Protein AF-A0A4R5H345-F1 (afdb_monomer)

Radius of gyration: 24.5 Å; Cα contacts (8 Å, |Δi|>4): 97; chains: 1; bounding box: 46×26×77 Å

Secondary structure (DSSP, 8-state):
--HHHHHHHHHHHHHHGGG-EEHHHHHHHHT--HHHHHHHHHHTTTTEEEETTTTEEEE-SSSTTTT-HHHHHHHHHHHHHHHHHHHHHHHHTTHHHHHHHHHHHHHHHHTTS--

Solvent-accessible surface area (backbone atoms only — not comparable to full-atom values): 6529 Å² total; per-residue (Å²): 134,56,72,66,61,51,50,50,52,43,55,54,20,60,73,38,40,92,74,24,44,32,58,67,61,49,18,68,77,66,73,45,57,56,71,60,48,53,53,50,51,63,73,45,44,74,59,38,34,75,42,75,100,78,61,22,34,19,56,21,53,88,48,97,53,53,48,37,58,67,56,53,51,49,50,56,54,49,52,62,48,50,54,51,51,50,55,52,52,61,59,58,70,55,54,66,61,56,52,51,54,52,52,52,51,51,54,60,59,63,66,64,78,79,118

Foldseek 3Di:
DDLVLLLLLLVVQVVCPPVAAFLVRSCVRSVNDSVVVVVVCVVPVVQWDDDPPRGGIHGDCPDPCNSPSVVVSVVVVVVVVVVVVVVVVVVVVVPVVVVVVVVVVVVVVVVVVPD

Mean predicted aligned error: 11.48 Å

Structure (mmCIF, N/CA/C/O backbone):
data_AF-A0A4R5H345-F1
#
_entry.id   AF-A0A4R5H345-F1
#
loop_
_atom_site.group_PDB
_atom_site.id
_atom_site.type_symbol
_atom_site.label_atom_id
_atom_site.label_alt_id
_atom_site.label_comp_id
_atom_site.label_asym_id
_atom_site.label_entity_id
_atom_site.label_seq_id
_atom_site.pdbx_PDB_ins_code
_atom_site.Cartn_x
_atom_site.Cartn_y
_atom_site.Cartn_z
_atom_site.occupancy
_atom_site.B_iso_or_equiv
_atom_site.auth_seq_id
_atom_site.auth_comp_id
_atom_site.auth_asym_id
_atom_site.auth_atom_id
_atom_site.pdbx_PDB_model_num
ATOM 1 N N . MET A 1 1 ? -1.644 1.649 -9.928 1.00 83.94 1 MET A N 1
ATOM 2 C CA . MET A 1 1 ? -1.864 2.745 -8.957 1.00 83.94 1 MET A CA 1
ATOM 3 C C . MET A 1 1 ? -0.785 3.779 -9.228 1.00 83.94 1 MET A C 1
ATOM 5 O O . MET A 1 1 ? 0.328 3.349 -9.498 1.00 83.94 1 MET A O 1
ATOM 9 N N . ASN A 1 2 ? -1.075 5.081 -9.242 1.00 86.69 2 ASN A N 1
ATOM 10 C CA . ASN A 1 2 ? -0.013 6.087 -9.387 1.00 86.69 2 ASN A CA 1
ATOM 11 C C . ASN A 1 2 ? 0.593 6.450 -8.014 1.00 86.69 2 ASN A C 1
ATOM 13 O O . ASN A 1 2 ? 0.046 6.100 -6.968 1.00 86.69 2 ASN A O 1
ATOM 17 N N . THR A 1 3 ? 1.730 7.150 -8.004 1.00 86.06 3 THR A N 1
ATOM 18 C CA . THR A 1 3 ? 2.447 7.484 -6.760 1.00 86.06 3 THR A CA 1
ATOM 19 C C . THR A 1 3 ? 1.668 8.443 -5.851 1.00 86.06 3 THR A C 1
ATOM 21 O O . THR A 1 3 ? 1.810 8.371 -4.633 1.00 86.06 3 THR A O 1
ATOM 24 N N . TYR A 1 4 ? 0.825 9.320 -6.409 1.00 89.25 4 TYR A N 1
ATOM 25 C CA . TYR A 1 4 ? -0.016 10.233 -5.624 1.00 89.25 4 TYR A CA 1
ATOM 26 C C . TYR A 1 4 ? -1.122 9.477 -4.885 1.00 89.25 4 TYR A C 1
ATOM 28 O O . TYR A 1 4 ? -1.312 9.675 -3.690 1.00 89.25 4 TYR A O 1
ATOM 36 N N . GLU A 1 5 ? -1.802 8.564 -5.577 1.00 92.00 5 GLU A N 1
ATOM 37 C CA . GLU A 1 5 ? -2.805 7.667 -5.005 1.00 92.00 5 GLU A CA 1
ATOM 38 C C . GLU A 1 5 ? -2.194 6.790 -3.903 1.00 92.00 5 GLU A C 1
ATOM 40 O O . GLU A 1 5 ? -2.761 6.687 -2.817 1.00 92.00 5 GLU A O 1
ATOM 45 N N . ALA A 1 6 ? -1.009 6.216 -4.147 1.00 92.06 6 ALA A N 1
ATOM 46 C CA . ALA A 1 6 ? -0.273 5.429 -3.157 1.00 92.06 6 ALA A CA 1
ATOM 47 C C . ALA A 1 6 ? 0.081 6.252 -1.909 1.00 92.06 6 ALA A C 1
ATOM 49 O O . ALA A 1 6 ? -0.184 5.821 -0.788 1.00 92.06 6 ALA A O 1
ATOM 50 N N . LYS A 1 7 ? 0.610 7.470 -2.099 1.00 93.50 7 LYS A N 1
ATOM 51 C CA . LYS A 1 7 ? 0.916 8.397 -1.002 1.00 93.50 7 LYS A CA 1
ATOM 52 C C . LYS A 1 7 ? -0.328 8.723 -0.182 1.00 93.50 7 LYS A C 1
ATOM 54 O O . LYS A 1 7 ? -0.264 8.703 1.043 1.00 93.50 7 LYS A O 1
ATOM 59 N N . SER A 1 8 ? -1.455 8.989 -0.840 1.00 93.75 8 SER A N 1
ATOM 60 C CA . SER A 1 8 ? -2.722 9.232 -0.153 1.00 93.75 8 SER A CA 1
ATOM 61 C C . SER A 1 8 ? -3.136 8.026 0.685 1.00 93.75 8 SER A C 1
ATOM 63 O O . SER A 1 8 ? -3.459 8.197 1.852 1.00 93.75 8 SER A O 1
ATOM 65 N N . ILE A 1 9 ? -3.068 6.803 0.150 1.00 94.62 9 ILE A N 1
ATOM 66 C CA . ILE A 1 9 ? -3.391 5.587 0.916 1.00 94.62 9 ILE A CA 1
ATOM 67 C C . ILE A 1 9 ? -2.505 5.473 2.161 1.00 94.62 9 ILE A C 1
ATOM 69 O O . ILE A 1 9 ? -3.037 5.292 3.256 1.00 94.62 9 ILE A O 1
ATOM 73 N N . PHE A 1 10 ? -1.186 5.625 2.015 1.00 94.25 10 PHE A N 1
ATOM 74 C CA . PHE A 1 10 ? -0.264 5.524 3.145 1.00 94.25 10 PHE A CA 1
ATOM 75 C C . PHE A 1 10 ? -0.550 6.569 4.223 1.00 94.25 10 PHE A C 1
ATOM 77 O O . PHE A 1 10 ? -0.721 6.197 5.377 1.00 94.25 10 PHE A O 1
ATOM 84 N N . LEU A 1 11 ? -0.732 7.840 3.852 1.00 93.69 11 LEU A N 1
ATOM 85 C CA . LEU A 1 11 ?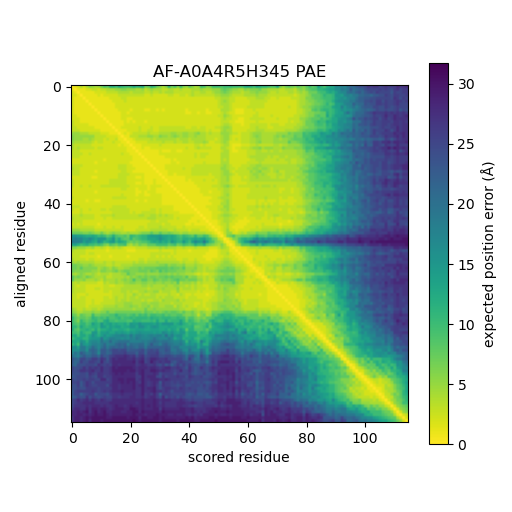 -1.064 8.905 4.806 1.00 93.69 11 LEU A CA 1
ATOM 86 C C . LEU A 1 11 ? -2.387 8.651 5.538 1.00 93.69 11 LEU A C 1
ATOM 88 O O . LEU A 1 11 ? -2.525 8.974 6.717 1.00 93.69 11 LEU A O 1
ATOM 92 N N . MET A 1 12 ? -3.384 8.086 4.854 1.00 94.06 12 MET A N 1
ATOM 93 C CA . MET A 1 12 ? -4.669 7.776 5.482 1.00 94.06 12 MET A CA 1
ATOM 94 C C . MET A 1 12 ? -4.564 6.607 6.461 1.00 94.06 12 MET A C 1
ATOM 96 O O . MET A 1 12 ? -5.238 6.627 7.489 1.00 94.06 12 MET A O 1
ATOM 100 N N . LEU A 1 13 ? -3.727 5.616 6.159 1.00 93.50 13 LEU A N 1
ATOM 101 C CA . LEU A 1 13 ? -3.462 4.484 7.044 1.00 93.50 13 LEU A CA 1
ATOM 102 C C . LEU A 1 13 ? -2.563 4.864 8.223 1.00 93.50 13 LEU A C 1
ATOM 104 O O . LEU A 1 13 ? -2.821 4.432 9.340 1.00 93.50 13 LEU A O 1
ATOM 108 N N . GLU A 1 14 ? -1.576 5.726 7.998 1.00 92.69 14 GLU A N 1
ATOM 109 C CA . GLU A 1 14 ? -0.727 6.307 9.038 1.00 92.69 14 GLU A CA 1
ATOM 110 C C . GLU A 1 14 ? -1.568 7.090 10.054 1.00 92.69 14 GLU A C 1
ATOM 112 O O . GLU A 1 14 ? -1.476 6.851 11.255 1.00 92.69 14 GLU A O 1
ATOM 117 N N . ARG A 1 15 ? -2.487 7.942 9.574 1.00 92.00 15 ARG A N 1
ATOM 118 C CA . ARG A 1 15 ? -3.441 8.673 10.429 1.00 92.00 15 ARG A CA 1
ATOM 119 C C . ARG A 1 15 ? -4.421 7.764 11.168 1.00 92.00 15 ARG A C 1
ATOM 121 O O . ARG A 1 15 ? -4.864 8.121 12.253 1.00 92.00 15 ARG A O 1
ATOM 128 N N . ALA A 1 16 ? -4.799 6.634 10.574 1.00 90.44 16 ALA A N 1
ATOM 129 C CA . ALA A 1 16 ? -5.682 5.662 11.216 1.00 90.44 16 ALA A CA 1
ATOM 130 C C . ALA A 1 16 ? -4.967 4.851 12.313 1.00 90.44 16 ALA A C 1
ATOM 132 O O . ALA A 1 16 ? -5.616 4.318 13.212 1.00 90.44 16 ALA A O 1
ATOM 133 N N . GLY A 1 17 ? -3.634 4.769 12.261 1.00 87.88 17 GLY A N 1
ATOM 134 C CA . GLY A 1 17 ? -2.820 4.117 13.277 1.00 87.88 17 GLY A CA 1
ATOM 135 C C . GLY A 1 17 ? -3.171 2.638 13.465 1.00 87.88 17 GLY A C 1
ATOM 136 O O . GLY A 1 17 ? -3.366 1.892 12.503 1.00 87.88 17 GLY A O 1
ATOM 137 N N . LYS A 1 18 ? -3.237 2.198 14.728 1.00 87.06 18 LYS A N 1
ATOM 138 C CA . LYS A 1 18 ? -3.434 0.783 15.092 1.00 87.06 18 LYS A CA 1
ATOM 139 C C . LYS A 1 18 ? -4.806 0.231 14.702 1.00 87.06 18 LYS A C 1
ATOM 141 O O . LYS A 1 18 ? -4.881 -0.959 14.404 1.00 87.06 18 LYS A O 1
ATOM 146 N N . GLU A 1 19 ? -5.827 1.088 14.677 1.00 88.69 19 GLU A N 1
ATOM 147 C CA . GLU A 1 19 ? -7.209 0.745 14.311 1.00 88.69 19 GLU A CA 1
ATOM 148 C C . GLU A 1 19 ? -7.350 0.393 12.828 1.00 88.69 19 GLU A C 1
ATOM 150 O O . GLU A 1 19 ? -8.240 -0.365 12.439 1.00 88.69 19 GLU A O 1
ATOM 155 N N . GLY A 1 20 ? -6.469 0.942 11.988 1.00 91.44 20 GLY A N 1
ATOM 156 C CA . GLY A 1 20 ? -6.538 0.779 10.545 1.00 91.44 20 GLY A CA 1
ATOM 157 C C . GLY A 1 20 ? -7.779 1.420 9.915 1.00 91.44 20 GLY A C 1
ATOM 158 O O . GLY A 1 20 ? -8.548 2.154 10.536 1.00 91.44 20 GLY A O 1
ATOM 159 N N . SER A 1 21 ? -7.969 1.166 8.625 1.00 93.25 21 SER A N 1
ATOM 160 C CA . SER A 1 21 ? -9.079 1.702 7.844 1.00 93.25 21 SER A CA 1
ATOM 161 C C . SER A 1 21 ? -9.651 0.639 6.918 1.00 93.25 21 SER A C 1
ATOM 163 O O . SER A 1 21 ? -8.917 -0.113 6.273 1.00 93.25 21 SER A O 1
ATOM 165 N N . GLY A 1 22 ? -10.979 0.581 6.842 1.00 93.81 22 GLY A N 1
ATOM 166 C CA . GLY A 1 22 ? -11.680 -0.311 5.926 1.00 93.81 22 GLY A CA 1
ATOM 167 C C . GLY A 1 22 ? -11.616 0.167 4.477 1.00 93.81 22 GLY A C 1
ATOM 168 O O . GLY A 1 22 ? -11.451 1.357 4.195 1.00 93.81 22 GLY A O 1
ATOM 169 N N . ILE A 1 23 ? -11.804 -0.760 3.536 1.00 93.44 23 ILE A N 1
ATOM 170 C CA . ILE A 1 23 ? -11.712 -0.467 2.095 1.00 93.44 23 ILE A CA 1
ATOM 171 C C . ILE A 1 23 ? -12.719 0.596 1.650 1.00 93.44 23 ILE A C 1
ATOM 173 O O . ILE A 1 23 ? -12.374 1.454 0.840 1.00 93.44 23 ILE A O 1
ATOM 177 N N . LEU A 1 24 ? -13.949 0.569 2.171 1.00 92.94 24 LEU A N 1
ATOM 178 C CA . LEU A 1 24 ? -14.969 1.562 1.818 1.00 92.94 24 LEU A CA 1
ATOM 179 C C . LEU A 1 24 ? -14.583 2.962 2.314 1.00 92.94 24 LEU A C 1
ATOM 181 O O . LEU A 1 24 ? -14.638 3.920 1.546 1.00 92.94 24 LEU A O 1
ATOM 185 N N . SER A 1 25 ? -14.096 3.067 3.551 1.00 92.88 25 SER A N 1
ATOM 186 C CA . SER A 1 25 ? -13.619 4.327 4.128 1.00 92.88 25 SER A CA 1
ATOM 187 C C . SER A 1 25 ? -12.401 4.870 3.381 1.00 92.88 25 SER A C 1
ATOM 189 O O . SER A 1 25 ? -12.335 6.061 3.082 1.00 92.88 25 SER A O 1
ATOM 191 N N . LEU A 1 26 ? -11.442 4.006 3.028 1.00 93.44 26 LEU A N 1
ATOM 192 C CA . LEU A 1 26 ? -10.309 4.384 2.180 1.00 93.44 26 LEU A CA 1
ATOM 193 C C . LEU A 1 26 ? -10.780 4.859 0.808 1.00 93.44 26 LEU A C 1
ATOM 195 O O . LEU A 1 26 ? -10.302 5.882 0.325 1.00 93.44 26 LEU A O 1
ATOM 199 N N . SER A 1 27 ? -11.734 4.157 0.200 1.00 94.62 27 SER A N 1
ATOM 200 C CA . SER A 1 27 ? -12.280 4.494 -1.114 1.00 94.62 27 SER A CA 1
ATOM 201 C C . SER A 1 27 ? -12.910 5.881 -1.132 1.00 94.62 27 SER A C 1
ATOM 203 O O . SER A 1 27 ? -12.583 6.682 -2.003 1.00 94.62 27 SER A O 1
ATOM 205 N N . GLN A 1 28 ? -13.739 6.194 -0.136 1.00 93.75 28 GLN A N 1
ATOM 206 C CA . GLN A 1 28 ? -14.375 7.504 -0.012 1.00 93.75 28 GLN A CA 1
ATOM 207 C C . GLN A 1 28 ? -13.348 8.624 0.160 1.00 93.75 28 GLN A C 1
ATOM 209 O O . GLN A 1 28 ? -13.432 9.639 -0.522 1.00 93.75 28 GLN A O 1
ATOM 214 N N . LYS A 1 29 ? -12.355 8.434 1.037 1.00 92.62 29 LYS A N 1
ATOM 215 C CA . LYS A 1 29 ? -11.387 9.492 1.363 1.00 92.62 29 LYS A CA 1
ATOM 216 C C . LYS A 1 29 ? -10.302 9.689 0.301 1.00 92.62 29 LYS A C 1
ATOM 218 O O . LYS A 1 29 ? -9.735 10.770 0.207 1.00 92.62 29 LY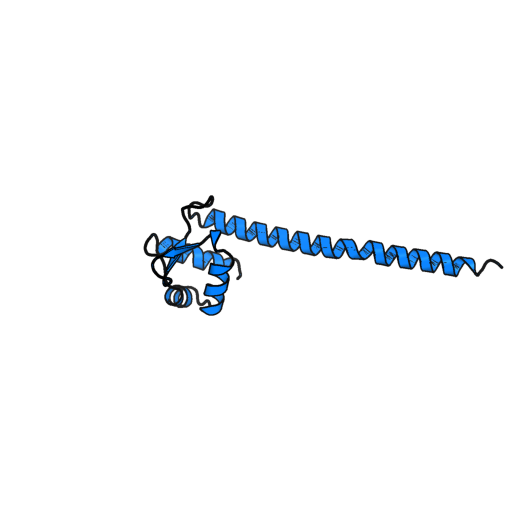S A O 1
ATOM 223 N N . THR A 1 30 ? -9.982 8.651 -0.470 1.00 92.88 30 THR A N 1
ATOM 224 C CA . THR A 1 30 ? -8.962 8.713 -1.534 1.00 92.88 30 THR A CA 1
ATOM 225 C C . THR A 1 30 ? -9.559 8.876 -2.932 1.00 92.88 30 THR A C 1
ATOM 227 O O . THR A 1 30 ? -8.812 9.082 -3.883 1.00 92.88 30 THR A O 1
ATOM 230 N N . HIS A 1 31 ? -10.885 8.772 -3.071 1.00 94.00 31 HIS A N 1
ATOM 231 C CA . HIS A 1 31 ? -11.607 8.702 -4.347 1.00 94.00 31 HIS A CA 1
ATOM 232 C C . HIS A 1 31 ? -11.153 7.550 -5.268 1.00 94.00 31 HIS A C 1
ATOM 234 O O . HIS A 1 31 ? -11.357 7.579 -6.482 1.00 94.00 31 HIS A O 1
ATOM 240 N N . ILE A 1 32 ? -10.562 6.494 -4.700 1.00 93.94 32 ILE A N 1
ATOM 241 C CA . ILE A 1 32 ? -10.108 5.311 -5.439 1.00 93.94 32 ILE A CA 1
ATOM 242 C C . ILE A 1 32 ? -11.180 4.225 -5.355 1.00 93.94 32 ILE A C 1
ATOM 244 O O . ILE A 1 32 ? -11.687 3.921 -4.278 1.00 93.94 32 ILE A O 1
ATOM 248 N N . LYS A 1 33 ? -11.511 3.583 -6.481 1.00 95.12 33 LYS A N 1
ATOM 249 C CA . LYS A 1 33 ? -12.515 2.503 -6.522 1.00 95.12 33 LYS A CA 1
ATOM 250 C C . LYS A 1 33 ? -12.143 1.333 -5.583 1.00 95.12 33 LYS A C 1
ATOM 252 O O . LYS A 1 33 ? -10.986 0.902 -5.608 1.00 95.12 33 LYS A O 1
ATOM 257 N N . PRO A 1 34 ? -13.104 0.728 -4.852 1.00 94.31 34 PRO A N 1
ATOM 258 C CA . PRO A 1 34 ? -12.830 -0.367 -3.913 1.00 94.31 34 PRO A CA 1
ATOM 259 C C . PRO A 1 34 ? -12.118 -1.574 -4.537 1.00 94.31 34 PRO A C 1
ATOM 261 O O . PRO A 1 34 ? -11.225 -2.152 -3.926 1.00 94.31 34 PRO A O 1
ATOM 264 N N . SER A 1 35 ? -12.469 -1.947 -5.771 1.00 93.94 35 SER A N 1
ATOM 265 C CA . SER A 1 35 ? -11.818 -3.049 -6.496 1.00 93.94 35 SER A CA 1
ATOM 266 C C . SER A 1 35 ? -10.335 -2.781 -6.767 1.00 93.94 35 SER A C 1
ATOM 268 O O . SER A 1 35 ? -9.505 -3.680 -6.644 1.00 93.94 35 SER A O 1
ATOM 270 N N . ARG A 1 36 ? -9.990 -1.530 -7.087 1.00 94.38 36 ARG A N 1
ATOM 271 C CA . ARG A 1 36 ? -8.610 -1.099 -7.329 1.00 94.38 36 ARG A CA 1
ATOM 272 C C . ARG A 1 36 ? -7.807 -1.037 -6.031 1.00 94.38 36 ARG A C 1
ATOM 274 O O . ARG A 1 36 ? -6.640 -1.414 -6.044 1.00 94.38 36 ARG A O 1
ATOM 281 N N . LEU A 1 37 ? -8.435 -0.623 -4.927 1.00 94.00 37 LEU A N 1
ATOM 282 C CA . LEU A 1 37 ? -7.840 -0.682 -3.588 1.00 94.00 37 LEU A CA 1
ATOM 283 C C . LEU A 1 37 ? -7.551 -2.120 -3.162 1.00 94.00 37 LEU A C 1
ATOM 285 O O . LEU A 1 37 ? -6.420 -2.397 -2.788 1.00 94.00 37 LEU A O 1
ATOM 289 N N . ARG A 1 38 ? -8.522 -3.037 -3.292 1.00 92.81 38 ARG A N 1
ATOM 290 C CA . ARG A 1 38 ? -8.325 -4.468 -2.987 1.00 92.81 38 ARG A CA 1
ATOM 291 C C . ARG A 1 38 ? -7.113 -5.030 -3.713 1.00 92.81 38 ARG A C 1
ATOM 293 O O . ARG A 1 38 ? -6.221 -5.563 -3.071 1.00 92.81 38 ARG A O 1
ATOM 300 N N . ARG A 1 39 ? -7.061 -4.832 -5.036 1.00 92.94 39 ARG A N 1
ATOM 301 C CA . ARG A 1 39 ? -5.940 -5.291 -5.861 1.00 92.94 39 ARG A CA 1
ATOM 302 C C . ARG A 1 39 ? -4.612 -4.702 -5.387 1.00 92.94 39 ARG A C 1
ATOM 304 O O . ARG A 1 39 ? -3.637 -5.422 -5.276 1.00 92.94 39 ARG A O 1
ATOM 311 N N . TYR A 1 40 ? -4.567 -3.403 -5.108 1.00 92.88 40 TYR A N 1
ATOM 312 C CA . TYR A 1 40 ? -3.334 -2.749 -4.676 1.00 92.88 40 TYR A CA 1
ATOM 313 C C . TYR A 1 40 ? -2.847 -3.243 -3.311 1.00 92.88 40 TYR A C 1
ATOM 315 O O . TYR A 1 40 ? -1.675 -3.572 -3.171 1.00 92.88 40 TYR A O 1
ATOM 323 N N . LEU A 1 41 ? -3.748 -3.348 -2.332 1.00 92.38 41 LEU A N 1
ATOM 324 C CA . LEU A 1 41 ? -3.423 -3.840 -0.993 1.00 92.38 41 LEU A CA 1
ATOM 325 C C . LEU A 1 41 ? -2.955 -5.304 -1.026 1.00 92.38 41 LEU A C 1
ATOM 327 O O . LEU A 1 41 ? -2.042 -5.654 -0.287 1.00 92.38 41 LEU A O 1
ATOM 331 N N . SER A 1 42 ? -3.531 -6.138 -1.903 1.00 90.62 42 SER A N 1
ATOM 332 C CA . SER A 1 42 ? -3.083 -7.524 -2.085 1.00 90.62 42 SER A CA 1
ATOM 333 C C . SER A 1 42 ? -1.755 -7.635 -2.834 1.00 90.62 42 SER A C 1
ATOM 335 O O . SER A 1 42 ? -0.952 -8.496 -2.504 1.00 90.62 42 SER A O 1
ATOM 337 N N . THR A 1 43 ? -1.516 -6.792 -3.846 1.00 91.00 43 THR A N 1
ATOM 338 C CA . THR A 1 43 ? -0.263 -6.810 -4.624 1.00 91.00 43 THR A CA 1
ATOM 339 C C . THR A 1 43 ? 0.932 -6.407 -3.768 1.00 91.00 43 THR A C 1
ATOM 341 O O . THR A 1 43 ? 1.988 -7.010 -3.883 1.00 91.00 43 THR A O 1
ATOM 344 N N . TYR A 1 44 ? 0.754 -5.420 -2.891 1.00 90.44 44 TYR A N 1
ATOM 3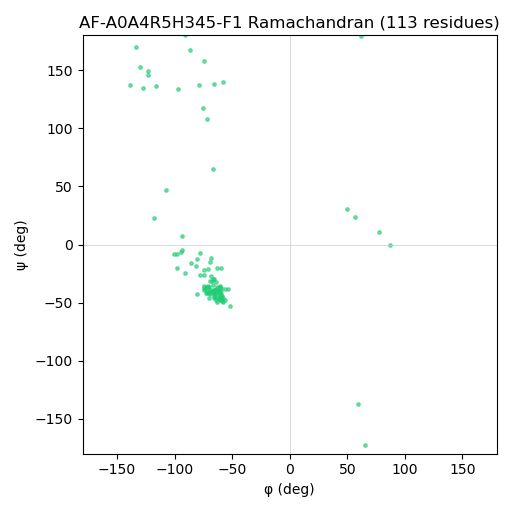45 C CA . TYR A 1 44 ? 1.808 -4.912 -2.016 1.00 90.44 44 TYR A CA 1
ATOM 346 C C . TYR A 1 44 ? 1.579 -5.353 -0.567 1.00 90.44 44 TYR A C 1
ATOM 348 O O . TYR A 1 44 ? 1.639 -4.544 0.361 1.00 90.44 44 TYR A O 1
ATOM 356 N N . SER A 1 45 ? 1.279 -6.640 -0.367 1.00 89.75 45 SER A N 1
ATOM 357 C CA . SER A 1 45 ? 0.933 -7.210 0.944 1.00 89.75 45 SER A CA 1
ATOM 358 C C . SER A 1 45 ? 2.036 -7.052 1.989 1.00 89.75 45 SER A C 1
ATOM 360 O O . SER A 1 45 ? 1.769 -7.115 3.181 1.00 89.75 45 SER A O 1
ATOM 362 N N . GLU A 1 46 ? 3.280 -6.823 1.574 1.00 90.94 46 GLU A N 1
ATOM 363 C CA . GLU A 1 46 ? 4.368 -6.520 2.498 1.00 90.94 46 GLU A CA 1
ATOM 364 C C . GLU A 1 46 ? 4.205 -5.154 3.182 1.00 90.94 46 GLU A C 1
ATOM 366 O O . GLU A 1 46 ? 4.586 -5.026 4.342 1.00 90.94 46 GLU A O 1
ATOM 371 N N . PHE A 1 47 ? 3.600 -4.154 2.528 1.00 92.25 47 PHE A N 1
ATOM 372 C CA . PHE A 1 47 ? 3.420 -2.801 3.079 1.00 92.25 47 PHE A CA 1
ATOM 373 C C . PHE A 1 47 ? 2.221 -2.694 4.021 1.00 92.25 47 PHE A C 1
ATOM 375 O O .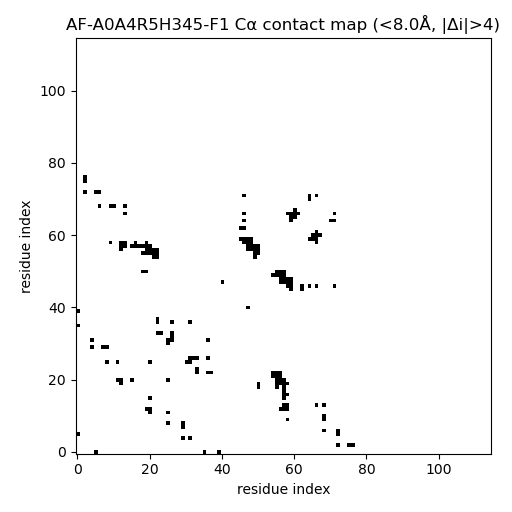 PHE A 1 47 ? 2.135 -1.755 4.817 1.00 92.25 47 PHE A O 1
ATOM 382 N N . PHE A 1 48 ? 1.289 -3.642 3.944 1.00 93.12 48 PHE A N 1
ATOM 383 C CA . PHE A 1 48 ? 0.009 -3.576 4.633 1.00 93.12 48 PHE A CA 1
ATOM 384 C C . PHE A 1 48 ? -0.196 -4.780 5.541 1.00 93.12 48 PHE A C 1
ATOM 386 O O . PHE A 1 48 ? 0.264 -5.883 5.277 1.00 93.12 48 PHE A O 1
ATOM 393 N N . THR A 1 49 ? -0.929 -4.580 6.624 1.00 91.75 49 THR A N 1
ATOM 394 C CA . THR A 1 49 ? -1.375 -5.667 7.491 1.00 91.75 49 THR A CA 1
ATOM 395 C C . THR A 1 49 ? -2.870 -5.547 7.672 1.00 91.75 49 THR A C 1
ATOM 397 O O . THR A 1 49 ? -3.389 -4.455 7.910 1.00 91.75 49 THR A O 1
ATOM 400 N N . GLN A 1 50 ? -3.563 -6.668 7.545 1.00 91.31 50 GLN A N 1
ATOM 401 C CA . GLN A 1 50 ? -4.990 -6.731 7.801 1.00 91.31 50 GLN A CA 1
ATOM 402 C C . GLN A 1 50 ? -5.230 -6.790 9.312 1.00 91.31 50 GLN A C 1
ATOM 404 O O . GLN A 1 50 ? -4.491 -7.452 10.042 1.00 91.31 50 GLN A O 1
ATOM 409 N N . VAL A 1 51 ? -6.215 -6.033 9.781 1.00 86.12 51 VAL A N 1
ATOM 410 C CA . VAL A 1 51 ? -6.625 -5.969 11.186 1.00 86.12 51 VAL A CA 1
ATOM 411 C C . VAL A 1 51 ? -8.051 -6.486 11.269 1.00 86.12 51 VAL A C 1
ATOM 413 O O . VAL A 1 51 ? -8.891 -6.117 10.441 1.00 86.12 51 VAL A O 1
ATOM 416 N N . ASP A 1 52 ? -8.302 -7.319 12.277 1.00 75.06 52 ASP A N 1
ATOM 417 C CA . ASP A 1 52 ? -9.537 -8.083 12.464 1.00 75.06 52 ASP A CA 1
ATOM 418 C C . ASP A 1 52 ? -9.811 -9.071 11.315 1.00 75.06 52 ASP A C 1
ATOM 420 O O . ASP A 1 52 ? -9.024 -9.198 10.377 1.00 75.06 52 ASP A O 1
ATOM 424 N N . SER A 1 53 ? -10.918 -9.811 11.413 1.00 66.31 53 SER A N 1
ATOM 425 C CA . SER A 1 53 ? -11.376 -10.838 10.465 1.00 66.31 53 SER A CA 1
ATOM 426 C C . SER A 1 53 ? -11.780 -10.259 9.097 1.00 66.31 53 SER A C 1
ATOM 428 O O . SER A 1 53 ? -12.941 -10.304 8.704 1.00 66.31 53 SER A O 1
ATOM 430 N N . ASP A 1 54 ? -10.799 -9.704 8.393 1.00 64.81 54 ASP A N 1
ATOM 431 C CA . ASP A 1 54 ? -10.774 -9.233 7.008 1.00 64.81 54 ASP A CA 1
ATOM 432 C C . ASP A 1 54 ? -11.213 -7.799 6.676 1.00 64.81 54 ASP A C 1
ATOM 434 O O . ASP A 1 54 ? -11.133 -7.386 5.514 1.00 64.81 54 ASP A O 1
ATOM 438 N N . LEU A 1 55 ? -11.623 -6.979 7.641 1.00 81.69 55 LEU A N 1
ATOM 439 C CA . LEU A 1 55 ? -12.354 -5.752 7.291 1.00 81.69 55 LEU A CA 1
ATOM 440 C C . LEU A 1 55 ? -11.517 -4.471 7.244 1.00 81.69 55 LEU A C 1
ATOM 442 O O . LEU A 1 55 ? -11.939 -3.504 6.597 1.00 81.69 55 LEU A O 1
ATOM 446 N N . LYS A 1 56 ? -10.346 -4.435 7.888 1.00 91.88 56 LYS A N 1
ATOM 447 C CA . LYS A 1 56 ? -9.517 -3.227 7.986 1.00 91.88 56 LYS A CA 1
ATOM 448 C C . LYS A 1 56 ? -8.071 -3.500 7.597 1.00 91.88 56 LYS A C 1
ATOM 450 O O . LYS A 1 56 ? -7.567 -4.604 7.753 1.00 91.88 56 LYS A O 1
ATOM 455 N N . TYR A 1 57 ? -7.398 -2.461 7.122 1.00 93.62 57 TYR A N 1
ATOM 456 C CA . TYR A 1 57 ? -5.978 -2.488 6.783 1.00 93.62 57 TYR A CA 1
ATOM 457 C C . TYR A 1 57 ? -5.238 -1.412 7.565 1.00 93.62 57 TYR A C 1
ATOM 459 O O . TYR A 1 57 ? -5.778 -0.332 7.789 1.00 93.62 57 TYR A O 1
ATOM 467 N N . ARG A 1 58 ? -3.992 -1.682 7.938 1.00 93.44 58 ARG A N 1
ATOM 468 C CA . ARG A 1 58 ? -3.042 -0.712 8.498 1.00 93.44 58 ARG A CA 1
ATOM 469 C C . ARG A 1 58 ? -1.687 -0.844 7.811 1.00 93.44 58 ARG A C 1
ATOM 471 O O . ARG A 1 58 ? -1.461 -1.805 7.076 1.00 93.44 58 ARG A O 1
ATOM 478 N N . LEU A 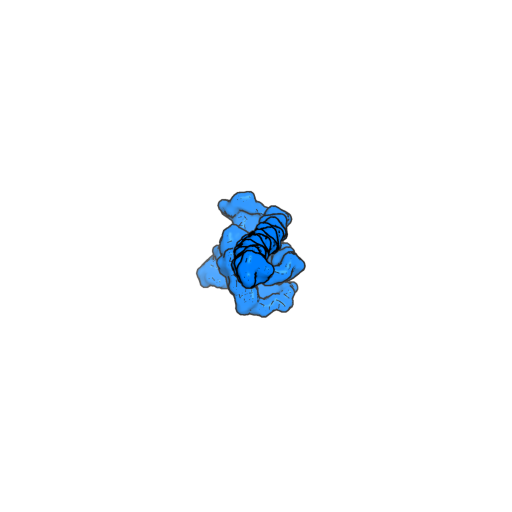1 59 ? -0.789 0.106 8.061 1.00 93.94 59 LEU A N 1
ATOM 479 C CA . LEU A 1 59 ? 0.606 -0.038 7.643 1.00 93.94 59 LEU A CA 1
ATOM 480 C C . LEU A 1 59 ? 1.260 -1.187 8.407 1.00 93.94 59 LEU A C 1
ATOM 482 O O . LEU A 1 59 ? 1.054 -1.345 9.613 1.00 93.94 59 LEU A O 1
ATOM 486 N N . ASN A 1 60 ? 2.042 -1.990 7.696 1.00 92.19 60 ASN A N 1
ATOM 487 C CA . ASN A 1 60 ? 2.804 -3.062 8.307 1.00 92.19 60 ASN A CA 1
ATOM 488 C C . ASN A 1 60 ? 4.009 -2.477 9.051 1.00 92.19 60 ASN A C 1
ATOM 490 O O . ASN A 1 60 ? 4.888 -1.872 8.441 1.00 92.19 60 ASN A O 1
ATOM 494 N N . THR A 1 61 ? 4.037 -2.666 10.368 1.00 89.50 61 THR A N 1
ATOM 495 C CA . THR A 1 61 ? 5.118 -2.210 11.256 1.00 89.50 61 THR A CA 1
ATOM 496 C C . THR A 1 61 ? 6.129 -3.308 11.590 1.00 89.50 61 THR A C 1
ATOM 498 O O . THR A 1 61 ? 7.147 -3.031 12.218 1.00 89.50 61 THR A O 1
ATOM 501 N N . SER A 1 62 ? 5.845 -4.556 11.210 1.00 87.62 62 SER A N 1
ATOM 502 C CA . SER A 1 62 ? 6.658 -5.739 11.523 1.00 87.62 62 SER A CA 1
ATOM 503 C C . SER A 1 62 ? 7.665 -6.090 10.425 1.00 87.62 62 SER A C 1
ATOM 505 O O . SER A 1 62 ? 8.446 -7.022 10.584 1.00 87.62 62 SER A O 1
ATOM 507 N N . ASN A 1 63 ? 7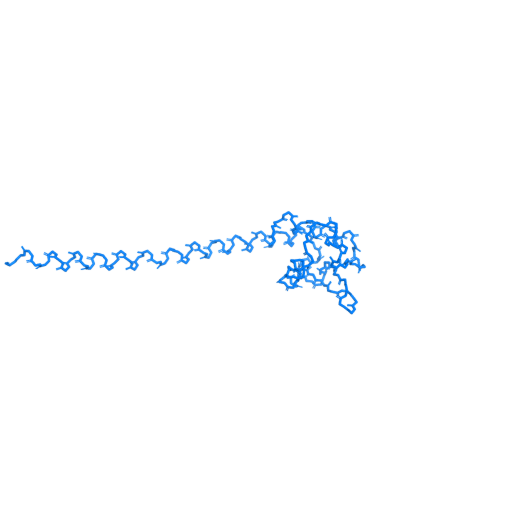.636 -5.372 9.305 1.00 86.50 63 ASN A N 1
ATOM 508 C CA . ASN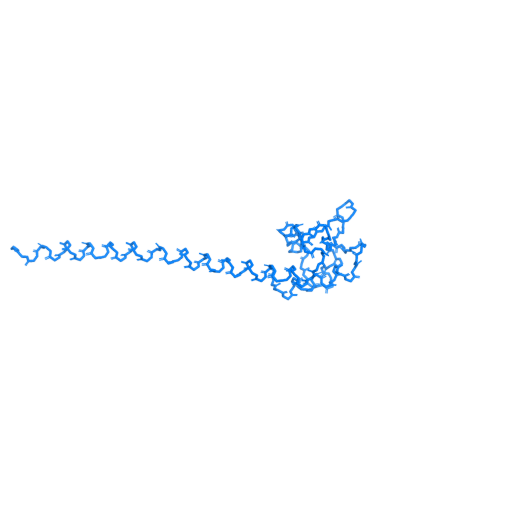 A 1 63 ? 8.579 -5.522 8.203 1.00 86.50 63 ASN A CA 1
ATOM 509 C C . ASN A 1 63 ? 9.787 -4.579 8.368 1.00 86.50 63 ASN A C 1
ATOM 511 O O . ASN A 1 63 ? 9.850 -3.771 9.292 1.00 86.50 63 ASN A O 1
ATOM 515 N N . HIS A 1 64 ? 10.713 -4.639 7.412 1.00 86.50 64 HIS A N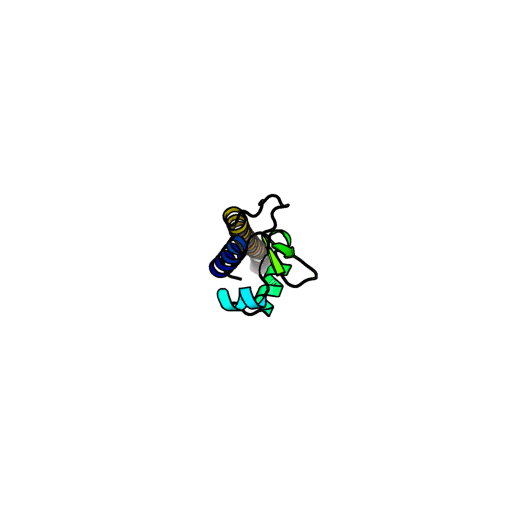 1
ATOM 516 C CA . HIS A 1 64 ? 11.900 -3.783 7.365 1.00 86.50 64 HIS A CA 1
ATOM 517 C C . HIS A 1 64 ? 11.598 -2.296 7.093 1.00 86.50 64 HIS A C 1
ATOM 519 O O . HIS A 1 64 ? 12.476 -1.457 7.264 1.00 86.50 64 HIS A O 1
ATOM 525 N N . PHE A 1 65 ? 10.367 -1.956 6.695 1.00 87.25 65 PHE A N 1
ATOM 526 C CA . PHE A 1 65 ? 9.916 -0.571 6.555 1.00 87.25 65 PHE A CA 1
ATOM 527 C C . PHE A 1 65 ? 9.396 0.013 7.873 1.00 87.25 65 PHE A C 1
ATOM 529 O O . PHE A 1 65 ? 9.216 1.223 7.961 1.00 87.25 65 PHE A O 1
ATOM 536 N N . HIS A 1 66 ? 9.099 -0.815 8.883 1.00 86.62 66 HIS A N 1
ATOM 537 C CA . HIS A 1 66 ? 8.594 -0.399 10.197 1.00 86.62 66 HIS A CA 1
ATOM 538 C C . HIS A 1 66 ? 7.397 0.576 10.156 1.00 86.62 66 HIS A C 1
ATOM 540 O O . HIS A 1 66 ? 7.213 1.393 11.055 1.00 86.62 66 HIS A O 1
ATOM 546 N N . GLY A 1 67 ? 6.553 0.492 9.123 1.00 83.94 67 GLY A N 1
ATOM 547 C CA . GLY A 1 67 ? 5.416 1.399 8.931 1.00 83.94 67 GLY A CA 1
ATOM 548 C C . GLY A 1 67 ? 5.775 2.791 8.393 1.00 83.94 67 GLY A C 1
ATOM 549 O O . GLY A 1 67 ? 4.914 3.665 8.373 1.00 83.94 67 GLY A O 1
ATOM 550 N N . SER A 1 68 ? 7.012 3.013 7.943 1.00 90.12 68 SER A N 1
ATOM 551 C CA . SER A 1 68 ? 7.471 4.281 7.369 1.00 90.12 68 SER A CA 1
ATOM 552 C C . SER A 1 68 ? 6.867 4.525 5.984 1.00 90.12 68 SER A C 1
ATOM 554 O O . SER A 1 68 ? 7.264 3.915 4.987 1.00 90.12 68 SER A O 1
ATOM 556 N N . THR A 1 69 ? 5.934 5.481 5.900 1.00 90.25 69 THR A N 1
ATOM 557 C CA . THR A 1 69 ? 5.340 5.941 4.632 1.00 90.25 69 THR A CA 1
ATOM 558 C C . THR A 1 69 ? 6.413 6.363 3.620 1.00 90.25 69 THR A C 1
ATOM 560 O O . THR A 1 69 ? 6.278 6.112 2.420 1.00 90.25 69 THR A O 1
ATOM 563 N N . GLN A 1 70 ? 7.488 7.008 4.082 1.00 89.25 70 GLN A N 1
ATOM 564 C CA . GLN A 1 70 ? 8.543 7.523 3.211 1.00 89.25 70 GLN A CA 1
ATOM 565 C C . GLN A 1 70 ? 9.383 6.397 2.595 1.00 89.25 70 GLN A C 1
ATOM 567 O O . GLN A 1 70 ? 9.686 6.449 1.398 1.00 89.25 70 GLN A O 1
ATOM 572 N N . ASP A 1 71 ? 9.714 5.368 3.374 1.00 89.25 71 ASP A N 1
ATOM 573 C CA . ASP A 1 71 ? 10.516 4.243 2.890 1.00 89.25 71 ASP A CA 1
ATOM 574 C C . ASP A 1 71 ? 9.703 3.368 1.932 1.00 89.25 71 ASP A C 1
ATOM 576 O O . ASP A 1 71 ? 10.179 3.040 0.844 1.00 89.25 71 ASP A O 1
ATOM 580 N N . MET A 1 72 ? 8.427 3.116 2.247 1.00 90.75 72 MET A N 1
ATOM 581 C CA . MET A 1 72 ? 7.502 2.406 1.352 1.00 90.75 72 MET A CA 1
ATOM 582 C C . MET A 1 72 ? 7.292 3.153 0.023 1.00 90.75 72 MET A C 1
ATOM 584 O O . MET A 1 72 ? 7.281 2.549 -1.050 1.00 90.75 72 MET A O 1
ATOM 588 N N . LEU A 1 73 ? 7.175 4.488 0.049 1.00 90.88 73 LEU A N 1
ATOM 589 C CA . LEU A 1 73 ? 7.093 5.293 -1.178 1.00 90.88 73 LEU A CA 1
ATOM 590 C C . LEU A 1 73 ? 8.384 5.259 -1.994 1.00 90.88 73 LEU A C 1
ATOM 592 O O . LEU A 1 73 ? 8.336 5.334 -3.225 1.00 90.88 73 LEU A O 1
ATOM 596 N N . THR A 1 74 ? 9.530 5.190 -1.324 1.00 89.50 74 THR A N 1
ATOM 597 C CA . THR A 1 74 ? 10.834 5.106 -1.982 1.00 89.50 74 THR A CA 1
ATOM 598 C C . THR A 1 74 ? 11.004 3.746 -2.655 1.00 89.50 74 THR A C 1
ATOM 600 O O . THR A 1 74 ? 11.398 3.713 -3.821 1.00 89.50 74 THR A O 1
ATOM 603 N N . ALA A 1 75 ? 10.593 2.661 -1.993 1.00 88.56 75 ALA A N 1
ATOM 604 C CA . ALA A 1 75 ? 10.550 1.316 -2.565 1.00 88.56 75 ALA A CA 1
ATOM 605 C C . ALA A 1 75 ? 9.620 1.229 -3.788 1.00 88.56 75 ALA A C 1
ATOM 607 O O . ALA A 1 75 ? 10.023 0.767 -4.851 1.00 88.56 75 ALA A O 1
ATOM 608 N N . LEU A 1 76 ? 8.411 1.796 -3.710 1.00 87.50 76 LEU A N 1
ATOM 609 C CA . LEU A 1 76 ? 7.489 1.831 -4.853 1.00 87.50 76 LEU A CA 1
ATOM 610 C C . LEU A 1 76 ? 8.090 2.583 -6.062 1.00 87.50 76 LEU A C 1
ATOM 612 O O . LEU A 1 76 ? 7.899 2.229 -7.231 1.00 87.50 76 LEU A O 1
ATOM 616 N N . LYS A 1 77 ? 8.835 3.664 -5.796 1.00 85.69 77 LYS A N 1
ATOM 617 C CA . LYS A 1 77 ? 9.528 4.43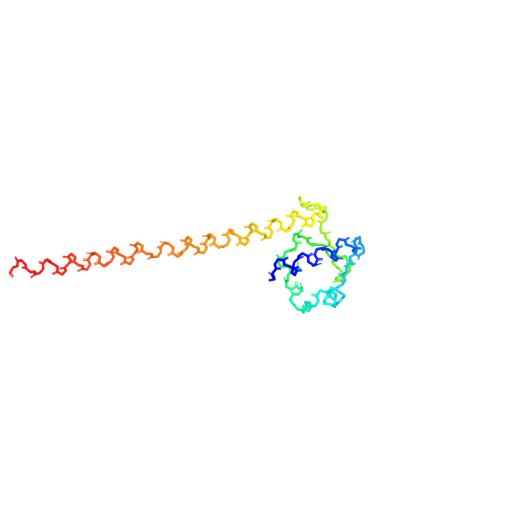2 -6.839 1.00 85.69 77 LYS A CA 1
ATOM 618 C C . LYS A 1 77 ? 10.711 3.670 -7.432 1.00 85.69 77 LYS A C 1
ATOM 620 O O . LYS A 1 77 ? 10.950 3.826 -8.629 1.00 85.69 77 LYS A O 1
ATOM 625 N N . SER A 1 78 ? 11.459 2.901 -6.643 1.00 82.56 78 SER A N 1
ATOM 626 C CA . SER A 1 78 ? 12.590 2.120 -7.148 1.00 82.56 78 SER A CA 1
ATOM 627 C C . SER A 1 78 ? 12.121 0.919 -7.968 1.00 82.56 78 SER A C 1
ATOM 629 O O . SER A 1 78 ? 12.640 0.717 -9.061 1.00 82.56 78 SER A O 1
ATOM 631 N N . GLU A 1 79 ? 11.082 0.209 -7.533 1.00 79.56 79 GLU A N 1
ATOM 632 C CA . GLU A 1 79 ? 10.496 -0.918 -8.269 1.00 79.56 79 GLU A CA 1
ATOM 633 C C . GLU A 1 79 ? 10.001 -0.483 -9.657 1.00 79.56 79 GLU A C 1
ATOM 635 O O . GLU A 1 79 ? 10.443 -1.006 -10.678 1.00 79.56 79 GLU A O 1
ATOM 640 N N . SER A 1 80 ? 9.238 0.614 -9.727 1.00 73.75 80 SER A N 1
ATOM 641 C CA . SER A 1 80 ? 8.802 1.180 -11.016 1.00 73.75 80 SER A CA 1
ATOM 642 C C . SER A 1 80 ? 9.948 1.685 -11.910 1.00 73.75 80 SER A C 1
ATOM 644 O O . SER A 1 80 ? 9.762 1.900 -13.111 1.00 73.75 80 SER A O 1
ATOM 646 N N . ARG A 1 81 ? 11.137 1.958 -11.359 1.00 67.50 81 ARG A N 1
ATOM 647 C CA . ARG A 1 81 ? 12.339 2.256 -12.158 1.00 67.50 81 ARG A CA 1
ATOM 648 C C . ARG A 1 81 ? 12.987 0.975 -12.669 1.00 67.50 81 ARG A C 1
ATOM 650 O O . ARG A 1 81 ? 13.353 0.939 -13.838 1.00 67.50 81 ARG A O 1
ATOM 657 N N . ILE A 1 82 ? 13.091 -0.050 -11.830 1.00 69.25 82 ILE A N 1
ATOM 658 C CA . ILE A 1 82 ? 13.649 -1.354 -12.200 1.00 69.25 82 ILE A CA 1
ATOM 659 C C . ILE A 1 82 ? 12.828 -1.983 -13.328 1.00 69.25 82 ILE A C 1
ATOM 661 O O . ILE A 1 82 ? 13.416 -2.423 -14.310 1.00 69.25 82 ILE A O 1
ATOM 665 N N . ASP A 1 83 ? 11.497 -1.939 -13.254 1.00 69.06 83 ASP A N 1
ATOM 666 C CA . ASP A 1 83 ? 10.629 -2.476 -14.310 1.00 69.06 83 ASP A CA 1
ATOM 667 C C . ASP A 1 83 ? 10.832 -1.763 -15.650 1.00 69.06 83 ASP A C 1
ATOM 669 O O . ASP A 1 83 ? 10.922 -2.404 -16.695 1.00 69.06 83 ASP A O 1
ATOM 673 N N . ARG A 1 84 ? 10.998 -0.433 -15.629 1.00 60.75 84 ARG A N 1
ATOM 674 C CA . ARG A 1 84 ? 11.313 0.342 -16.841 1.00 60.75 84 ARG A CA 1
ATOM 675 C C . ARG A 1 84 ? 12.674 -0.022 -17.422 1.00 60.75 84 ARG A C 1
ATOM 677 O O . ARG A 1 84 ? 12.806 -0.141 -18.638 1.00 60.75 84 ARG A O 1
ATOM 684 N N . ILE A 1 85 ? 13.681 -0.201 -16.570 1.00 61.91 85 ILE A N 1
ATOM 685 C CA . ILE A 1 85 ? 15.019 -0.617 -17.001 1.00 61.91 85 ILE A CA 1
ATOM 686 C C . ILE A 1 85 ? 14.956 -2.021 -17.613 1.00 61.91 85 ILE A C 1
ATOM 688 O O . ILE A 1 85 ? 15.439 -2.200 -18.727 1.00 61.91 85 ILE A O 1
ATOM 692 N N . LYS A 1 86 ? 14.301 -2.988 -16.956 1.00 62.75 86 LYS A N 1
ATOM 693 C CA . LYS A 1 86 ? 14.102 -4.349 -17.487 1.00 62.75 86 LYS A CA 1
ATOM 694 C C . LYS A 1 86 ? 13.413 -4.336 -18.850 1.00 62.75 86 LYS A C 1
ATOM 696 O O . LYS A 1 86 ? 13.929 -4.935 -19.784 1.00 62.75 86 LYS A O 1
ATOM 701 N N . GLN A 1 87 ? 12.330 -3.574 -18.997 1.00 61.22 87 GLN A N 1
ATOM 702 C CA . GLN A 1 87 ? 11.624 -3.429 -20.273 1.00 61.22 87 GLN A CA 1
ATOM 703 C C . GLN A 1 87 ? 12.517 -2.825 -21.374 1.00 61.22 87 GLN A C 1
ATOM 705 O O . GLN A 1 87 ? 12.435 -3.216 -22.535 1.00 61.22 87 GLN A O 1
ATOM 710 N N . THR A 1 88 ? 13.403 -1.893 -21.012 1.00 61.66 88 THR A N 1
ATOM 711 C CA . THR A 1 88 ? 14.361 -1.289 -21.953 1.00 61.66 88 THR A CA 1
ATOM 712 C C . THR A 1 88 ? 15.437 -2.296 -22.374 1.00 61.66 88 THR A C 1
ATOM 714 O O . THR A 1 88 ? 15.793 -2.361 -23.547 1.00 61.66 88 THR A O 1
ATOM 717 N N . PHE A 1 89 ? 15.922 -3.119 -21.440 1.00 60.47 89 PHE A N 1
ATOM 718 C CA . PHE A 1 89 ? 16.877 -4.194 -21.723 1.00 60.47 89 PHE A CA 1
ATOM 719 C C . PHE A 1 89 ? 16.275 -5.306 -22.593 1.00 60.47 89 PHE A C 1
ATOM 721 O O . PHE A 1 89 ? 16.938 -5.773 -23.519 1.00 60.47 89 PHE A O 1
ATOM 728 N N . GLU A 1 90 ? 15.021 -5.697 -22.358 1.00 58.69 90 GLU A N 1
ATOM 729 C CA . GLU A 1 90 ? 14.320 -6.679 -23.198 1.00 58.69 90 GLU A CA 1
ATOM 730 C C . GLU A 1 90 ? 14.178 -6.200 -24.651 1.00 58.69 90 GLU A C 1
ATOM 732 O O . GLU A 1 90 ? 14.378 -6.984 -25.576 1.00 58.69 90 GLU A O 1
ATOM 737 N N . LEU A 1 91 ? 13.932 -4.904 -24.871 1.00 56.94 91 LEU A N 1
ATOM 738 C CA . LEU A 1 91 ? 13.890 -4.310 -26.214 1.00 56.94 91 LEU A CA 1
ATOM 739 C C . LEU A 1 91 ? 15.270 -4.255 -26.892 1.00 56.94 91 LEU A C 1
ATOM 741 O O . LEU A 1 91 ? 15.365 -4.368 -28.114 1.00 56.94 91 LEU A O 1
ATOM 745 N N . TYR A 1 92 ? 16.348 -4.107 -26.119 1.00 57.03 92 TYR A N 1
ATOM 746 C CA . TYR A 1 92 ? 17.706 -3.992 -26.660 1.00 57.03 92 TYR A CA 1
ATOM 747 C C . TYR A 1 92 ? 18.271 -5.333 -27.164 1.00 57.03 92 TYR A C 1
ATOM 749 O O . TYR A 1 92 ? 19.083 -5.354 -28.088 1.00 57.03 92 TYR A O 1
ATOM 757 N N . ASN A 1 93 ? 17.795 -6.461 -26.628 1.00 55.06 93 ASN A N 1
ATOM 758 C CA . ASN A 1 93 ? 18.230 -7.800 -27.044 1.00 55.06 93 ASN A CA 1
ATOM 759 C C . ASN A 1 93 ? 17.609 -8.298 -28.362 1.00 55.06 93 ASN A C 1
ATOM 761 O O . ASN A 1 93 ? 18.032 -9.333 -28.873 1.00 55.06 93 ASN A O 1
ATOM 765 N N . VAL A 1 94 ? 16.645 -7.581 -28.949 1.00 56.12 94 VAL A N 1
ATOM 766 C CA . VAL A 1 94 ? 16.009 -7.988 -30.220 1.00 56.12 94 VAL A CA 1
ATOM 767 C C . VAL A 1 94 ? 16.721 -7.400 -31.447 1.00 56.12 94 VAL A C 1
ATOM 769 O O . VAL A 1 94 ? 16.679 -7.970 -32.537 1.00 56.12 94 VAL A O 1
ATOM 772 N N . TRP A 1 95 ? 17.427 -6.278 -31.280 1.00 52.44 95 TRP A N 1
ATOM 773 C CA . TRP A 1 95 ? 18.073 -5.555 -32.379 1.00 52.44 95 TRP A CA 1
ATOM 774 C C . TRP A 1 95 ? 19.280 -6.274 -33.021 1.00 52.44 95 TRP A C 1
ATOM 776 O O . TRP A 1 95 ? 19.354 -6.287 -34.252 1.00 52.44 95 TRP A O 1
ATOM 786 N N . PRO A 1 96 ? 20.212 -6.912 -32.274 1.00 57.88 96 PRO A N 1
ATOM 787 C CA . PRO A 1 96 ? 21.386 -7.541 -32.891 1.00 57.88 96 PRO A CA 1
ATOM 788 C C . PRO A 1 96 ? 21.059 -8.816 -33.692 1.00 57.88 96 PRO A C 1
ATOM 790 O O . PRO A 1 96 ? 21.814 -9.195 -34.589 1.00 57.88 96 PRO A O 1
ATOM 793 N N . ILE A 1 97 ? 19.924 -9.470 -33.420 1.00 59.75 97 ILE A N 1
ATOM 794 C CA . ILE A 1 97 ? 19.475 -10.658 -34.169 1.00 59.75 97 ILE A CA 1
ATOM 795 C C . ILE A 1 97 ? 18.945 -10.249 -35.552 1.00 59.75 97 ILE A C 1
ATOM 797 O O . ILE A 1 97 ? 19.232 -10.900 -36.554 1.00 59.75 97 ILE A O 1
ATOM 801 N N . LEU A 1 98 ? 18.220 -9.129 -35.632 1.00 55.78 98 LEU A N 1
ATOM 802 C CA . LEU A 1 98 ? 17.686 -8.631 -36.901 1.00 55.78 98 LEU A CA 1
ATOM 803 C C . LEU A 1 98 ? 18.782 -8.061 -37.810 1.00 55.78 98 LEU A C 1
ATOM 805 O O . LEU A 1 98 ? 18.731 -8.259 -39.022 1.00 55.78 98 LEU A O 1
ATOM 809 N N . THR A 1 99 ? 19.798 -7.397 -37.251 1.00 60.59 99 THR A N 1
ATOM 810 C CA . THR A 1 99 ? 20.896 -6.835 -38.055 1.00 60.59 99 THR A CA 1
ATOM 811 C C . THR A 1 99 ? 21.865 -7.900 -38.561 1.00 60.59 99 THR A C 1
ATOM 813 O O . THR A 1 99 ? 22.317 -7.805 -39.699 1.00 60.59 99 THR A O 1
ATOM 816 N N . SER A 1 100 ? 22.145 -8.947 -37.779 1.00 60.34 100 SER A N 1
ATOM 817 C CA . SER A 1 100 ? 23.002 -10.059 -38.222 1.00 60.34 100 SER A CA 1
ATOM 818 C C . SER A 1 100 ? 22.376 -10.871 -39.363 1.00 60.34 100 SER A C 1
ATOM 820 O O . SER A 1 100 ? 23.072 -11.198 -40.324 1.00 60.34 100 SER A O 1
ATOM 822 N N . ALA A 1 101 ? 21.062 -11.115 -39.334 1.00 61.81 101 ALA A N 1
ATOM 823 C CA . ALA A 1 101 ? 20.350 -11.755 -40.443 1.00 61.81 101 ALA A CA 1
ATOM 824 C C . ALA A 1 101 ? 20.380 -10.912 -41.736 1.00 61.81 101 ALA A C 1
ATOM 826 O O . ALA A 1 101 ? 20.559 -11.452 -42.826 1.00 61.81 101 ALA A O 1
ATOM 827 N N . LEU A 1 102 ? 20.264 -9.585 -41.618 1.00 62.19 102 LEU A N 1
ATOM 828 C CA . LEU A 1 102 ? 20.324 -8.653 -42.753 1.00 62.19 102 LEU A CA 1
ATOM 829 C C . LEU A 1 102 ? 21.725 -8.583 -43.378 1.00 62.19 102 LEU A C 1
ATOM 831 O O . LEU A 1 102 ? 21.854 -8.561 -44.600 1.00 62.19 102 LEU A O 1
ATOM 835 N N . VAL A 1 103 ? 22.775 -8.613 -42.551 1.00 67.19 103 VAL A N 1
ATOM 836 C CA . VAL A 1 103 ? 24.170 -8.676 -43.018 1.00 67.19 103 VAL A CA 1
ATOM 837 C C . VAL A 1 103 ? 24.456 -10.010 -43.715 1.00 67.19 103 VAL A C 1
ATOM 839 O O . VAL A 1 103 ? 25.061 -10.013 -44.784 1.00 67.19 103 VAL A O 1
ATOM 842 N N . LEU A 1 104 ? 23.972 -11.136 -43.181 1.00 64.25 104 LEU A N 1
ATOM 843 C CA . LEU A 1 104 ? 24.121 -12.447 -43.827 1.00 64.25 104 LEU A CA 1
ATOM 844 C C . LEU A 1 104 ? 23.395 -12.519 -45.179 1.00 64.25 104 LEU A C 1
ATOM 846 O O . LEU A 1 104 ? 23.959 -13.039 -46.140 1.00 64.25 104 LEU A O 1
ATOM 850 N N . LEU A 1 105 ? 22.188 -11.953 -45.284 1.00 64.62 105 LEU A N 1
ATOM 851 C CA . LEU A 1 105 ? 21.457 -11.863 -46.554 1.00 64.62 105 LEU A CA 1
ATOM 852 C C . LEU A 1 105 ? 22.174 -10.972 -47.580 1.00 64.62 105 LEU A C 1
ATOM 854 O O . LEU A 1 105 ? 22.230 -11.330 -48.754 1.00 64.62 105 LEU A O 1
ATOM 858 N N . ALA A 1 106 ? 22.763 -9.851 -47.157 1.00 65.19 106 ALA A N 1
ATOM 859 C CA . ALA A 1 106 ? 23.527 -8.975 -48.047 1.00 65.19 106 ALA A CA 1
ATOM 860 C C . ALA A 1 106 ? 24.805 -9.650 -48.580 1.00 65.19 106 ALA A C 1
ATOM 862 O O . ALA A 1 106 ? 25.109 -9.543 -49.768 1.00 65.19 106 ALA A O 1
ATOM 863 N N . ILE A 1 107 ? 25.519 -10.396 -47.728 1.00 66.75 107 ILE A N 1
ATOM 864 C CA . ILE A 1 107 ? 26.724 -11.142 -48.123 1.00 66.75 107 ILE A CA 1
ATOM 865 C C . ILE A 1 107 ? 26.368 -12.251 -49.123 1.00 66.75 107 ILE A C 1
ATOM 867 O O . ILE A 1 107 ? 27.017 -12.370 -50.164 1.00 66.75 107 ILE A O 1
ATOM 871 N N . LEU A 1 108 ? 25.299 -13.011 -48.861 1.00 60.16 108 LEU A N 1
ATOM 872 C CA . LEU A 1 108 ? 24.805 -14.045 -49.776 1.00 60.16 108 LEU A CA 1
ATOM 873 C C . LEU A 1 108 ? 24.409 -13.470 -51.139 1.00 60.16 108 LEU A C 1
ATOM 875 O O . LEU A 1 108 ? 24.775 -14.059 -52.148 1.00 60.16 108 LEU A O 1
ATOM 879 N N . ASN A 1 109 ? 23.735 -12.317 -51.189 1.00 59.78 109 ASN A N 1
ATOM 880 C CA . ASN A 1 109 ? 23.327 -11.717 -52.464 1.00 59.78 109 ASN A CA 1
ATOM 881 C C . ASN A 1 109 ? 24.527 -11.168 -53.262 1.00 59.78 109 ASN A C 1
ATOM 883 O O . ASN A 1 109 ? 24.582 -11.345 -54.471 1.00 59.78 109 ASN A O 1
ATOM 887 N N . SER A 1 110 ? 25.533 -10.592 -52.590 1.00 57.38 110 SER A N 1
ATOM 888 C CA . SER A 1 110 ? 26.757 -10.082 -53.244 1.00 57.38 110 SER A CA 1
ATOM 889 C C . SER A 1 110 ? 27.682 -11.170 -53.809 1.00 57.38 110 SER A C 1
ATOM 891 O O . SER A 1 110 ? 28.576 -10.880 -54.598 1.00 57.38 110 SER A O 1
ATOM 893 N N . SER A 1 111 ? 27.475 -12.429 -53.409 1.00 55.50 111 SER A N 1
ATOM 894 C CA . SER A 1 111 ? 28.281 -13.574 -53.854 1.00 55.50 111 SER A CA 1
ATOM 895 C C . SER A 1 111 ? 27.873 -14.099 -55.240 1.00 55.50 111 SER A C 1
ATOM 897 O O . SER A 1 111 ? 28.609 -14.892 -55.821 1.00 55.50 111 SER A O 1
ATOM 899 N N . TRP A 1 112 ? 26.721 -13.671 -55.770 1.00 52.69 112 TRP A N 1
ATOM 900 C CA . TRP A 1 112 ? 26.209 -14.087 -57.084 1.00 52.69 112 TRP A CA 1
ATOM 901 C C . TRP A 1 112 ? 26.571 -13.132 -58.233 1.00 52.69 112 TRP A C 1
ATOM 903 O O . TRP A 1 112 ? 26.339 -13.482 -59.383 1.00 52.69 112 TRP A O 1
ATOM 913 N N . ASP A 1 113 ? 27.187 -11.979 -57.950 1.00 53.25 113 ASP A N 1
ATOM 914 C CA . ASP A 1 113 ? 27.585 -10.988 -58.968 1.00 53.25 113 ASP A CA 1
ATOM 915 C C . ASP A 1 113 ? 29.046 -11.147 -59.464 1.00 53.25 113 ASP A C 1
ATOM 917 O O . ASP A 1 113 ? 29.547 -10.290 -60.191 1.00 53.25 113 ASP A O 1
ATOM 921 N N . ILE A 1 114 ? 29.762 -12.217 -59.077 1.00 51.09 114 ILE A N 1
ATOM 922 C CA . ILE A 1 114 ? 31.182 -12.452 -59.451 1.00 51.09 114 ILE A CA 1
ATOM 923 C C . ILE A 1 114 ? 31.381 -13.740 -60.287 1.00 51.09 114 ILE A C 1
ATOM 925 O O . ILE A 1 114 ? 32.483 -14.275 -60.358 1.00 51.09 114 ILE A O 1
ATOM 929 N N . PHE A 1 115 ? 30.354 -14.240 -60.977 1.00 44.75 115 PHE A N 1
ATOM 930 C CA . PHE A 1 115 ? 30.533 -15.273 -62.010 1.00 44.75 115 PHE A CA 1
ATOM 931 C C . PHE A 1 115 ? 29.766 -14.956 -63.289 1.00 44.75 115 PHE A C 1
ATOM 933 O O . PHE A 1 115 ? 28.571 -14.608 -63.187 1.00 44.75 115 PHE A O 1
#

Sequence (115 aa):
MNTYEAKSIFLMLERAGKEGSGILSLSQKTHIKPSRLRRYLSTYSEFFTQVDSDLKYRLNTSNHFHGSTQDMLTALKSESRIDRIKQTFELYNVWPILTSALVLLAILNSSWDIF

Nearest PDB structures (foldseek):
  8xtg-assembly3_F  TM=6.536E-01  e=5.570E-02  Penicillium brevicompactum
  8ejv-assembly1_B  TM=7.044E-01  e=4.140E-01  Pseudomonas putida KT2440
  5zyr-assembly1_B  TM=6.336E-01  e=2.467E-01  Acinetobacter baumannii
  5yhx-assembly2_H  TM=4.754E-01  e=1.135E-01  Lactococcus lactis subsp. lactis Il1403
  1lnw-assembly3_F  TM=6.600E-01  e=9.602E-01  Pseudomonas aeruginosa

pLDDT: mean 80.6, std 14.87, range [44.75, 95.12]